Protein AF-A0A0J7KK86-F1 (afdb_monomer)

Sequence (98 aa):
MLCISWINRVSNAEVLVRMNTAPEIIPTVKRRKLEYFWHVTRGEKYRFLQLIMQRKIEGRRRTSCLKNLRDWYLKSTRLLLRAAVNKVKIAIMVANHC

Organism: Lasius niger (NCBI:txid67767)

Foldseek 3Di:
DDPDDPVVVDDPVVVCVVVVHDDPVVLVVLLVLLVVVLCLLPDPVNVVVNCCLVVVDDDDDPCVSVVVNCVQQVDDSVVSSVQSVPPVSSVVSSVVRD

Radius of gyration: 17.67 Å; Cα contacts (8 Å, |Δi|>4): 56; chains: 1; bounding box: 46×39×39 Å

Mean predicted aligned error: 7.89 Å

Secondary structure (DSSP, 8-state):
-----GGG---HHHHHHHTT----HHHHHHHHHHHHHHHHHH-GGGHHHHHHHTTSS-----THHHHHHHHHHT--HHHHHHHHT-HHHHHHHHHTT-

pLDDT: mean 82.84, std 7.06, range [52.19, 91.06]

Structure (mmCIF, N/CA/C/O backbone):
data_AF-A0A0J7KK86-F1
#
_entry.id   AF-A0A0J7KK86-F1
#
loop_
_atom_site.group_PDB
_atom_site.id
_atom_site.type_symbol
_atom_site.label_atom_id
_atom_site.label_alt_id
_atom_site.label_comp_id
_atom_site.label_asym_id
_atom_site.label_entity_id
_atom_site.label_seq_id
_atom_site.pdbx_PDB_ins_code
_atom_site.Cartn_x
_atom_site.Cartn_y
_atom_site.Cartn_z
_atom_site.occupancy
_atom_site.B_iso_or_equiv
_atom_site.auth_seq_id
_atom_site.auth_comp_id
_atom_site.auth_asym_id
_atom_site.auth_atom_id
_atom_site.pdbx_PDB_model_num
ATOM 1 N N . MET A 1 1 ? -28.643 12.794 14.416 1.00 59.66 1 MET A N 1
ATOM 2 C CA . MET A 1 1 ? -27.572 13.695 13.931 1.00 59.66 1 MET A CA 1
ATOM 3 C C . MET A 1 1 ? -26.798 14.180 15.148 1.00 59.66 1 MET A C 1
ATOM 5 O O . MET A 1 1 ? -27.440 14.554 16.119 1.00 59.66 1 MET A O 1
ATOM 9 N N . LEU A 1 2 ? -25.465 14.096 15.161 1.00 73.50 2 LEU A N 1
ATOM 10 C CA . LEU A 1 2 ? -24.671 14.559 16.305 1.00 73.50 2 LEU A CA 1
ATOM 11 C C . LEU A 1 2 ? -24.632 16.096 16.311 1.00 73.50 2 LEU A C 1
ATOM 13 O O . LEU A 1 2 ? -24.010 16.694 15.437 1.00 73.50 2 LEU A O 1
ATOM 17 N N . CYS A 1 3 ? -25.289 16.736 17.280 1.00 80.94 3 CYS A N 1
ATOM 18 C CA . CYS A 1 3 ? -25.276 18.192 17.467 1.00 80.94 3 CYS A CA 1
ATOM 19 C C . CYS A 1 3 ? -23.941 18.660 18.075 1.00 80.94 3 CYS A C 1
ATOM 21 O O . CYS A 1 3 ? -23.884 19.107 19.218 1.00 80.94 3 CYS A O 1
ATOM 23 N N . ILE A 1 4 ? -22.842 18.509 17.335 1.00 81.69 4 ILE A N 1
ATOM 24 C CA . ILE A 1 4 ? -21.511 18.945 17.772 1.00 81.69 4 ILE A CA 1
ATOM 25 C C . ILE A 1 4 ? -21.239 20.332 17.191 1.00 81.69 4 ILE A C 1
ATOM 27 O O . ILE A 1 4 ? -21.113 20.490 15.978 1.00 81.69 4 ILE A O 1
ATOM 31 N N . SER A 1 5 ? -21.127 21.336 18.063 1.00 83.31 5 SER A N 1
ATOM 32 C CA . SER A 1 5 ? -20.683 22.674 17.663 1.00 83.31 5 SER A CA 1
ATOM 33 C C . SER A 1 5 ? -19.235 22.630 17.172 1.00 83.31 5 SER A C 1
ATOM 35 O O . SER A 1 5 ? -18.368 22.041 17.819 1.00 83.31 5 SER A O 1
ATOM 37 N N . TRP A 1 6 ? -18.954 23.302 16.054 1.00 77.38 6 TRP A N 1
ATOM 38 C CA . TRP A 1 6 ? -17.607 23.418 15.485 1.00 77.38 6 TRP A CA 1
ATOM 39 C C . TRP A 1 6 ? -16.619 24.138 16.425 1.00 77.38 6 TRP A C 1
ATOM 41 O O . TRP A 1 6 ? -15.410 23.925 16.330 1.00 77.38 6 TRP A O 1
ATOM 51 N N . ILE A 1 7 ? -17.124 24.935 17.375 1.00 86.50 7 ILE A N 1
ATOM 52 C CA . ILE A 1 7 ? -16.331 25.626 18.406 1.00 86.50 7 ILE A CA 1
ATOM 53 C C . ILE A 1 7 ? -15.694 24.624 19.377 1.00 86.50 7 ILE A C 1
ATOM 55 O O . ILE A 1 7 ? -14.582 24.846 19.851 1.00 86.50 7 ILE A O 1
ATOM 59 N N . ASN A 1 8 ? -16.352 23.486 19.619 1.00 83.12 8 ASN A N 1
ATOM 60 C CA . ASN A 1 8 ? -15.920 22.503 20.614 1.00 83.12 8 ASN A CA 1
ATOM 61 C C . ASN A 1 8 ? -14.651 21.737 20.201 1.00 83.12 8 ASN A C 1
ATOM 63 O O . ASN A 1 8 ? -14.111 21.006 21.024 1.00 83.12 8 ASN A O 1
ATOM 67 N N . ARG A 1 9 ? -14.190 21.868 18.941 1.00 81.75 9 ARG A N 1
ATOM 68 C CA . ARG A 1 9 ? -12.976 21.222 18.393 1.00 81.75 9 ARG A CA 1
ATOM 69 C C . ARG A 1 9 ? -12.813 19.752 18.819 1.00 81.75 9 ARG A C 1
ATOM 71 O O . ARG A 1 9 ? -11.722 19.302 19.161 1.00 81.75 9 ARG A O 1
ATOM 78 N N . VAL A 1 10 ? -13.918 19.010 18.793 1.00 86.75 10 VAL A N 1
ATOM 79 C CA . VAL A 1 10 ? -13.974 17.605 19.214 1.00 86.75 10 VAL A CA 1
ATOM 80 C C . VAL A 1 10 ? -13.124 16.747 18.278 1.00 86.75 10 VAL A C 1
ATOM 82 O O . VAL A 1 10 ? -13.179 16.902 17.058 1.00 86.75 10 VAL A O 1
ATOM 85 N N . SER A 1 11 ? -12.346 15.823 18.842 1.00 85.75 11 SER A N 1
ATOM 86 C CA . SER A 1 11 ? -11.503 14.926 18.049 1.00 85.75 11 SER A CA 1
ATOM 87 C C . SER A 1 11 ? -12.331 13.905 17.254 1.00 85.75 11 SER A C 1
ATOM 89 O O . SER A 1 11 ? -13.372 13.435 17.710 1.00 85.75 11 SER A O 1
ATOM 91 N N . ASN A 1 12 ? -11.834 13.476 16.088 1.00 82.44 12 ASN A N 1
ATOM 92 C CA . ASN A 1 12 ? -12.495 12.432 15.289 1.00 82.44 12 A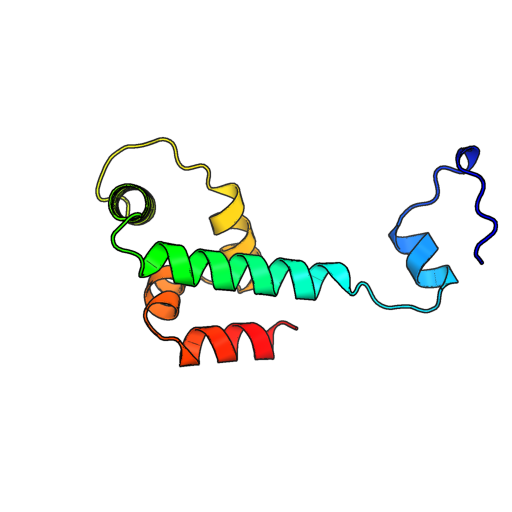SN A CA 1
ATOM 93 C C . ASN A 1 12 ? -12.670 11.113 16.062 1.00 82.44 12 ASN A C 1
ATOM 95 O O . ASN A 1 12 ? -13.647 10.404 15.842 1.00 82.44 12 ASN A O 1
ATOM 99 N N . ALA A 1 13 ? -11.740 10.789 16.966 1.00 83.75 13 ALA A N 1
ATOM 100 C CA . ALA A 1 13 ? -11.842 9.604 17.815 1.00 83.75 13 ALA A CA 1
ATOM 101 C C . ALA A 1 13 ? -13.065 9.690 18.739 1.00 83.75 13 ALA A C 1
ATOM 103 O O . ALA A 1 13 ? -13.842 8.748 18.838 1.00 83.75 13 ALA A O 1
ATOM 104 N N . GLU A 1 14 ? -13.276 10.848 19.355 1.00 85.50 14 GLU A N 1
ATOM 105 C CA . GLU A 1 14 ? -14.401 11.090 20.254 1.00 85.50 14 GLU A CA 1
ATOM 106 C C . GLU A 1 14 ? -15.742 11.158 19.509 1.00 85.50 14 GLU A C 1
ATOM 108 O O . GLU A 1 14 ? -16.751 10.655 20.001 1.00 85.50 14 GLU A O 1
ATOM 113 N N . VAL A 1 15 ? -15.757 11.701 18.287 1.00 85.94 15 VAL A N 1
ATOM 114 C CA . VAL A 1 15 ? -16.936 11.649 17.407 1.00 85.94 15 VAL A CA 1
ATOM 115 C C . VAL A 1 15 ? -17.325 10.199 17.098 1.00 85.94 15 VAL A C 1
ATOM 117 O O . VAL A 1 15 ? -18.496 9.849 17.223 1.00 85.94 15 VAL A O 1
ATOM 120 N N . LEU A 1 16 ? -16.360 9.342 16.748 1.00 84.81 16 LEU A N 1
ATOM 121 C CA . LEU A 1 16 ? -16.610 7.926 16.446 1.00 84.81 16 LEU A CA 1
ATOM 122 C C . LEU A 1 16 ? -17.130 7.147 17.661 1.00 84.81 16 LEU A C 1
ATOM 124 O O . LEU A 1 16 ? -18.070 6.365 17.520 1.00 84.81 16 LEU A O 1
ATOM 128 N N . VAL A 1 17 ? -16.586 7.417 18.855 1.00 86.44 17 VAL A N 1
ATOM 129 C CA . VAL A 1 17 ? -17.085 6.844 20.119 1.00 86.44 17 VAL A CA 1
ATOM 130 C C . VAL A 1 17 ? -18.541 7.246 20.359 1.00 86.44 17 VAL A C 1
ATOM 132 O O . VAL A 1 17 ? -19.368 6.390 20.657 1.00 86.44 17 VAL A O 1
ATOM 135 N N . ARG A 1 18 ? -18.892 8.524 20.160 1.00 86.69 18 ARG A N 1
ATOM 136 C CA . ARG A 1 18 ? -20.279 9.006 20.311 1.00 86.69 18 ARG A CA 1
ATOM 137 C C . ARG A 1 18 ? -21.249 8.395 19.304 1.00 86.69 18 ARG A C 1
ATOM 139 O O . ARG A 1 18 ? -22.427 8.263 19.614 1.00 86.69 18 ARG A O 1
ATOM 146 N N . MET A 1 19 ? -20.775 8.036 18.112 1.00 85.25 19 MET A N 1
ATOM 147 C CA . MET A 1 19 ? -21.581 7.318 17.119 1.00 85.25 19 MET A CA 1
ATOM 148 C C . MET A 1 19 ? -21.614 5.803 17.343 1.00 85.25 19 MET A C 1
ATOM 150 O O . MET A 1 19 ? -22.269 5.106 16.572 1.00 85.25 19 MET A O 1
ATOM 154 N N . ASN A 1 20 ? -20.887 5.276 18.335 1.00 83.62 20 ASN A N 1
ATOM 155 C CA . ASN A 1 20 ? -20.668 3.841 18.516 1.00 83.62 20 ASN A CA 1
ATOM 156 C C . ASN A 1 20 ? -20.240 3.140 17.207 1.00 83.62 20 ASN A C 1
ATOM 158 O O . ASN A 1 20 ? -20.707 2.053 16.879 1.00 83.62 20 ASN A O 1
ATOM 162 N N . THR A 1 21 ? -19.408 3.814 16.405 1.00 80.44 21 THR A N 1
ATOM 163 C CA . THR A 1 21 ? -19.013 3.356 15.065 1.00 80.44 21 THR A CA 1
ATOM 164 C C . THR A 1 21 ? -17.502 3.178 14.993 1.00 80.44 21 THR A C 1
ATOM 166 O O . THR A 1 21 ? -16.734 4.004 15.489 1.00 80.44 21 THR A O 1
ATOM 169 N N . ALA A 1 22 ? -17.058 2.106 14.339 1.00 78.44 22 ALA A N 1
ATOM 170 C CA . ALA A 1 22 ? -15.644 1.876 14.079 1.00 78.44 22 ALA A CA 1
ATOM 171 C C . ALA A 1 22 ? -15.112 2.805 12.962 1.00 78.44 22 ALA A C 1
ATOM 173 O O . ALA A 1 22 ? -15.864 3.253 12.099 1.00 78.44 22 ALA A O 1
ATOM 174 N N . PRO A 1 23 ? -13.804 3.106 12.920 1.00 77.25 23 PRO A N 1
ATOM 175 C CA . PRO A 1 23 ? -13.212 3.892 11.838 1.00 77.25 23 PRO A CA 1
ATOM 176 C C . PRO A 1 23 ? -13.203 3.134 10.493 1.00 77.25 23 PRO A C 1
ATOM 178 O O . PRO A 1 23 ? -12.266 2.402 10.180 1.00 77.25 23 PRO A O 1
ATOM 181 N N . GLU A 1 24 ? -14.199 3.376 9.639 1.00 79.88 24 GLU A N 1
ATOM 182 C CA . GLU A 1 24 ? -14.367 2.699 8.333 1.00 79.88 24 GLU A CA 1
ATOM 183 C C . GLU A 1 24 ? -13.467 3.247 7.205 1.00 79.88 24 GLU A C 1
ATOM 185 O O . GLU A 1 24 ? -13.149 2.566 6.220 1.00 79.88 24 GLU A O 1
ATOM 190 N N . ILE A 1 25 ? -13.008 4.495 7.341 1.00 82.44 25 ILE A N 1
ATOM 191 C CA . ILE A 1 25 ? -12.182 5.161 6.322 1.00 82.44 25 ILE A CA 1
ATOM 192 C C . ILE A 1 25 ? -10.802 4.506 6.213 1.00 82.44 25 ILE A C 1
ATOM 194 O O . ILE A 1 25 ? -10.263 4.382 5.111 1.00 82.44 25 ILE A O 1
ATOM 198 N N . ILE A 1 26 ? -10.215 4.072 7.332 1.00 83.44 26 ILE A N 1
ATOM 199 C CA . ILE A 1 26 ? -8.848 3.538 7.352 1.00 83.44 26 ILE A CA 1
ATOM 200 C C . ILE A 1 26 ? -8.724 2.247 6.523 1.00 83.44 26 ILE A C 1
ATOM 202 O O . ILE A 1 26 ? -7.845 2.216 5.654 1.00 83.44 26 ILE A O 1
ATOM 206 N N . PRO A 1 27 ? -9.587 1.222 6.689 1.00 83.12 27 PRO A N 1
ATOM 207 C CA . PRO A 1 27 ? -9.606 0.051 5.808 1.00 83.12 27 PRO A CA 1
ATOM 208 C C . PRO A 1 27 ? -9.736 0.420 4.324 1.00 83.12 27 PRO A C 1
ATOM 210 O O . PRO A 1 27 ? -8.975 -0.066 3.484 1.00 83.12 27 PRO A O 1
ATOM 213 N N . THR A 1 28 ? -10.631 1.358 4.001 1.00 86.00 28 THR A N 1
ATOM 214 C CA . THR A 1 28 ? -10.853 1.821 2.623 1.00 86.00 28 THR A CA 1
ATOM 215 C C . THR A 1 28 ? -9.605 2.486 2.030 1.00 86.00 28 THR A C 1
ATOM 217 O O . THR A 1 28 ? -9.226 2.216 0.887 1.00 86.00 28 THR A O 1
ATOM 220 N N . VAL A 1 29 ? -8.924 3.332 2.808 1.00 87.38 29 VAL A N 1
ATOM 221 C CA . VAL A 1 29 ? -7.680 4.003 2.403 1.00 87.38 29 VAL A CA 1
ATOM 222 C C . VAL A 1 29 ? -6.541 2.998 2.226 1.00 87.38 29 VAL A C 1
ATOM 224 O O . VAL A 1 29 ? -5.798 3.098 1.244 1.00 87.38 29 VAL A O 1
ATOM 227 N N . LYS A 1 30 ? -6.404 2.025 3.138 1.00 87.06 30 LYS A N 1
ATOM 228 C CA . LYS A 1 30 ? -5.414 0.941 3.033 1.00 87.06 30 LYS A CA 1
ATOM 229 C C . LYS A 1 30 ? -5.611 0.149 1.740 1.00 87.06 30 LYS A C 1
ATOM 231 O O . LYS A 1 30 ? -4.661 0.027 0.963 1.00 87.06 30 LYS A O 1
ATOM 236 N N . ARG A 1 31 ? -6.848 -0.285 1.464 1.00 86.25 31 ARG A N 1
ATOM 237 C CA . ARG A 1 31 ? -7.219 -1.024 0.247 1.00 86.25 31 ARG A CA 1
ATOM 238 C C . ARG A 1 31 ? -6.865 -0.246 -1.022 1.00 86.25 31 ARG A C 1
ATOM 240 O O . ARG A 1 31 ? -6.069 -0.728 -1.824 1.00 86.25 31 ARG A O 1
ATOM 247 N N . ARG A 1 32 ? -7.353 0.994 -1.161 1.00 88.50 32 ARG A N 1
ATOM 248 C CA . ARG A 1 32 ? -7.104 1.830 -2.355 1.00 88.50 32 ARG A CA 1
ATOM 249 C C . ARG A 1 32 ? -5.617 2.105 -2.589 1.00 88.50 32 ARG A C 1
ATOM 251 O O . ARG A 1 32 ? -5.152 2.090 -3.726 1.00 88.50 32 ARG A O 1
ATOM 258 N N . LYS A 1 33 ? -4.840 2.346 -1.526 1.00 88.88 33 LYS A N 1
ATOM 259 C CA . LYS A 1 33 ? -3.382 2.536 -1.646 1.00 88.88 33 LYS A CA 1
ATOM 260 C C . LYS A 1 33 ? -2.672 1.270 -2.111 1.00 88.88 33 LYS A C 1
ATOM 262 O O . LYS A 1 33 ? -1.734 1.374 -2.899 1.00 88.88 33 LYS A O 1
ATOM 267 N N . LEU A 1 34 ? -3.096 0.100 -1.635 1.00 87.69 34 LEU A N 1
ATOM 268 C CA . LEU A 1 34 ? -2.508 -1.170 -2.047 1.00 87.69 34 LEU A CA 1
ATOM 269 C C . LEU A 1 34 ? -2.875 -1.526 -3.498 1.00 87.69 34 LEU A C 1
ATOM 271 O O . LEU A 1 34 ? -2.007 -1.954 -4.253 1.00 87.69 34 LEU A O 1
ATOM 275 N N . GLU A 1 35 ? -4.115 -1.276 -3.917 1.00 86.88 35 GLU A N 1
ATOM 276 C CA . GLU A 1 35 ? -4.567 -1.422 -5.310 1.00 86.88 35 GLU A CA 1
ATOM 277 C C . GLU A 1 35 ? -3.818 -0.479 -6.259 1.00 86.88 35 GLU A C 1
ATOM 279 O O . GLU A 1 35 ? -3.353 -0.889 -7.322 1.00 86.88 35 GLU A O 1
ATOM 284 N N . TYR A 1 36 ? -3.623 0.780 -5.864 1.00 88.94 36 TYR A N 1
ATOM 285 C CA . TYR A 1 36 ? -2.817 1.711 -6.650 1.00 88.94 36 TYR A CA 1
ATOM 286 C C . TYR A 1 36 ? -1.353 1.262 -6.731 1.00 88.94 36 TYR A C 1
ATOM 288 O O . TYR A 1 36 ? -0.733 1.328 -7.791 1.00 88.94 36 TYR A O 1
ATOM 296 N N . PHE A 1 37 ? -0.794 0.757 -5.628 1.00 88.69 37 PHE A N 1
ATOM 297 C CA . PHE A 1 37 ? 0.556 0.200 -5.614 1.00 88.69 37 PHE A CA 1
ATOM 298 C C . PHE A 1 37 ? 0.686 -0.993 -6.569 1.00 88.69 37 PHE A C 1
ATOM 300 O O . PHE A 1 37 ? 1.619 -1.025 -7.368 1.00 88.69 37 PHE A O 1
ATOM 307 N N . TRP A 1 38 ? -0.279 -1.914 -6.557 1.00 87.75 38 TRP A N 1
ATOM 308 C CA . TRP A 1 38 ? -0.377 -3.002 -7.531 1.00 87.75 38 TRP A CA 1
ATOM 309 C C . TRP A 1 38 ? -0.367 -2.487 -8.972 1.00 87.75 38 TRP A C 1
ATOM 311 O O . TRP A 1 38 ? 0.457 -2.919 -9.782 1.00 87.75 38 TRP A O 1
ATOM 321 N N . HIS A 1 3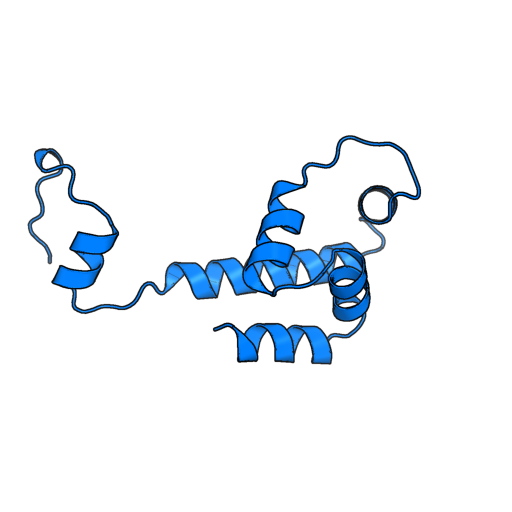9 ? -1.239 -1.521 -9.265 1.00 88.44 39 HIS A N 1
ATOM 322 C CA . HIS A 1 39 ? -1.379 -0.931 -10.589 1.00 88.44 39 HIS A CA 1
ATOM 323 C C . HIS A 1 39 ? -0.059 -0.312 -11.071 1.00 88.44 39 HIS A C 1
ATOM 325 O O . HIS A 1 39 ? 0.411 -0.619 -12.165 1.00 88.44 39 HIS A O 1
ATOM 331 N N . VAL A 1 40 ? 0.611 0.464 -10.213 1.00 88.62 40 VAL A N 1
ATOM 332 C CA . VAL A 1 40 ? 1.925 1.061 -10.496 1.00 88.62 40 VAL A CA 1
ATOM 333 C C . VAL A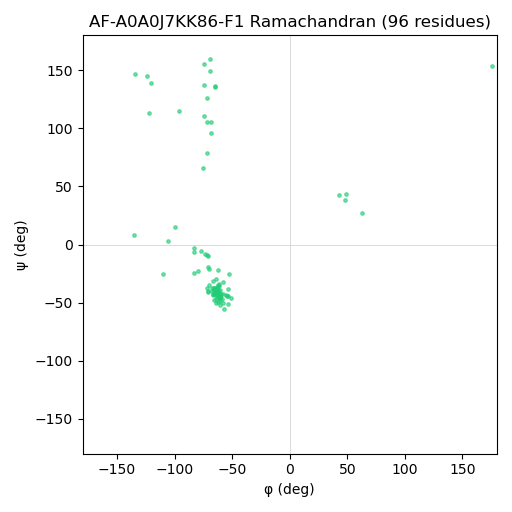 1 40 ? 3.002 0.002 -10.726 1.00 88.62 40 VAL A C 1
ATOM 335 O O . VAL A 1 40 ? 3.841 0.166 -11.608 1.00 88.62 40 VAL A O 1
ATOM 338 N N . THR A 1 41 ? 3.012 -1.091 -9.958 1.00 86.69 41 THR A N 1
ATOM 339 C CA . THR A 1 41 ? 4.043 -2.134 -10.108 1.00 86.69 41 THR A CA 1
ATOM 340 C C . THR A 1 41 ? 3.931 -2.944 -11.395 1.00 86.69 41 THR A C 1
ATOM 342 O O . THR A 1 41 ? 4.925 -3.540 -11.802 1.00 86.69 41 THR A O 1
ATOM 345 N N . ARG A 1 42 ? 2.753 -2.967 -12.031 1.00 84.56 42 ARG A N 1
ATOM 346 C CA . ARG A 1 42 ? 2.494 -3.753 -13.245 1.00 84.56 42 ARG A CA 1
ATOM 347 C C . ARG A 1 42 ? 2.305 -2.916 -14.505 1.00 84.56 42 ARG A C 1
ATOM 349 O O . ARG A 1 42 ? 2.548 -3.423 -15.590 1.00 84.56 42 ARG A O 1
ATOM 356 N N . GLY A 1 43 ? 1.875 -1.664 -14.383 1.00 87.56 43 GLY A N 1
ATOM 357 C CA . GLY A 1 43 ? 1.646 -0.807 -15.540 1.00 87.56 43 GLY A CA 1
ATOM 358 C C . GLY A 1 43 ? 2.956 -0.373 -16.194 1.00 87.56 43 GLY A C 1
ATOM 359 O O . GLY A 1 43 ? 3.818 0.214 -15.540 1.00 87.56 43 GLY A O 1
ATOM 360 N N . GLU A 1 44 ? 3.084 -0.605 -17.499 1.00 86.06 44 GLU A N 1
ATOM 361 C CA . GLU A 1 44 ? 4.266 -0.225 -18.286 1.00 86.06 44 GLU A CA 1
ATOM 362 C C . GLU A 1 44 ? 4.501 1.291 -18.283 1.00 86.06 44 GLU A C 1
ATOM 364 O O . GLU A 1 44 ? 5.638 1.750 -18.162 1.00 86.06 44 GLU A O 1
ATOM 369 N N . LYS A 1 45 ? 3.412 2.073 -18.251 1.00 91.06 45 LYS A N 1
ATOM 370 C CA . LYS A 1 45 ? 3.423 3.537 -18.090 1.00 91.06 45 LYS A CA 1
ATOM 371 C C . LYS A 1 45 ? 4.220 4.013 -16.867 1.00 91.06 45 LYS A C 1
ATOM 373 O O . LYS A 1 45 ? 4.719 5.135 -16.852 1.00 91.06 45 LYS A O 1
ATOM 378 N N . TYR A 1 46 ? 4.359 3.181 -15.835 1.00 89.69 46 TYR A N 1
ATOM 379 C CA . TYR A 1 46 ? 5.025 3.540 -14.582 1.00 89.69 46 TYR A CA 1
ATOM 380 C C . TYR A 1 46 ? 6.468 3.038 -14.490 1.00 89.69 46 TYR A C 1
ATOM 382 O O . TYR A 1 46 ? 7.045 3.047 -13.400 1.00 89.69 46 TYR A O 1
ATOM 390 N N . ARG A 1 47 ? 7.083 2.622 -15.605 1.00 88.38 47 ARG A N 1
ATOM 391 C CA . ARG A 1 47 ? 8.435 2.044 -15.619 1.00 88.38 47 ARG A CA 1
ATOM 392 C C . ARG A 1 47 ? 9.465 2.899 -14.881 1.00 88.38 47 ARG A C 1
ATOM 394 O O . ARG A 1 47 ? 10.202 2.380 -14.047 1.00 88.38 47 ARG A O 1
ATOM 401 N N . PHE A 1 48 ? 9.479 4.208 -15.118 1.00 87.69 48 PHE A N 1
ATOM 402 C CA . PHE A 1 48 ? 10.399 5.126 -14.439 1.00 87.69 48 PHE A CA 1
ATOM 403 C C . PHE A 1 48 ? 10.199 5.131 -12.912 1.00 87.69 48 PHE A C 1
ATOM 405 O O . PHE A 1 48 ? 11.151 4.986 -12.142 1.00 87.69 48 PHE A O 1
ATOM 412 N N . LEU A 1 49 ? 8.942 5.192 -12.461 1.00 86.50 49 LEU A N 1
ATOM 413 C CA . LEU A 1 49 ? 8.589 5.139 -11.043 1.00 86.50 49 LEU A CA 1
ATOM 414 C C . LEU A 1 49 ? 8.995 3.797 -10.408 1.00 86.50 49 LEU A C 1
ATOM 416 O O . LEU A 1 49 ? 9.550 3.781 -9.308 1.00 86.50 49 LEU A O 1
ATOM 420 N N . GLN A 1 50 ? 8.798 2.678 -11.111 1.00 87.81 50 GLN A N 1
ATOM 421 C CA . GLN A 1 50 ? 9.241 1.354 -10.663 1.00 87.81 50 GLN A CA 1
ATOM 422 C C . GLN A 1 50 ? 10.763 1.300 -10.465 1.00 87.81 50 GLN A C 1
ATOM 424 O O . GLN A 1 50 ? 11.229 0.762 -9.459 1.00 87.81 50 GLN A O 1
ATOM 429 N N . LEU A 1 51 ? 11.541 1.881 -11.385 1.00 88.00 51 LEU A N 1
ATOM 430 C CA . LEU A 1 51 ? 13.007 1.917 -11.310 1.00 88.00 51 LEU A CA 1
ATOM 431 C C . LEU A 1 51 ? 13.494 2.733 -10.101 1.00 88.00 51 LEU A C 1
ATOM 433 O O . LEU A 1 51 ? 14.355 2.259 -9.351 1.00 88.00 51 LEU A O 1
ATOM 437 N N . ILE A 1 52 ? 12.871 3.886 -9.828 1.00 85.94 52 ILE A N 1
ATOM 438 C CA . ILE A 1 52 ? 13.136 4.692 -8.622 1.00 85.94 52 ILE A CA 1
ATOM 439 C C . ILE A 1 52 ? 12.800 3.897 -7.350 1.00 85.94 52 ILE A C 1
ATOM 441 O O . ILE A 1 52 ? 13.580 3.854 -6.389 1.00 85.94 52 ILE A O 1
ATOM 445 N N . MET A 1 53 ? 11.644 3.226 -7.320 1.00 84.38 53 MET A N 1
ATOM 446 C CA . MET A 1 53 ? 11.206 2.421 -6.172 1.00 84.38 53 MET A CA 1
ATOM 447 C C . MET A 1 53 ? 12.149 1.239 -5.902 1.00 84.38 53 MET A C 1
ATOM 449 O O . MET A 1 53 ? 12.442 0.942 -4.739 1.00 84.38 53 MET A O 1
ATOM 453 N N . GLN A 1 54 ? 12.688 0.622 -6.957 1.00 84.81 54 GLN A N 1
ATOM 454 C CA . GLN A 1 54 ? 13.642 -0.490 -6.891 1.00 84.81 54 GLN A CA 1
ATOM 455 C C . GLN A 1 54 ? 15.083 -0.072 -6.544 1.00 84.81 54 GLN A C 1
ATOM 457 O O . GLN A 1 54 ? 15.899 -0.959 -6.319 1.00 84.81 54 GLN A O 1
ATOM 462 N N . ARG A 1 55 ? 15.394 1.233 -6.444 1.00 83.44 55 ARG A N 1
ATOM 463 C CA . ARG A 1 55 ? 16.774 1.768 -6.320 1.00 83.44 55 ARG A CA 1
ATOM 464 C C . ARG A 1 55 ? 17.664 1.458 -7.530 1.00 83.44 55 ARG A C 1
ATOM 466 O O . ARG A 1 55 ? 18.873 1.366 -7.380 1.00 83.44 55 ARG A O 1
ATOM 473 N N . LYS A 1 56 ? 17.086 1.281 -8.719 1.00 86.31 56 LYS A N 1
ATOM 474 C CA . LYS A 1 56 ? 17.878 1.076 -9.943 1.00 86.31 56 LYS A CA 1
ATOM 475 C C . LYS A 1 56 ? 18.362 2.385 -10.559 1.00 86.31 56 LYS A C 1
ATOM 477 O O . LYS A 1 56 ? 19.340 2.379 -11.287 1.00 86.31 56 LYS A O 1
ATOM 482 N N . ILE A 1 57 ? 17.651 3.476 -10.28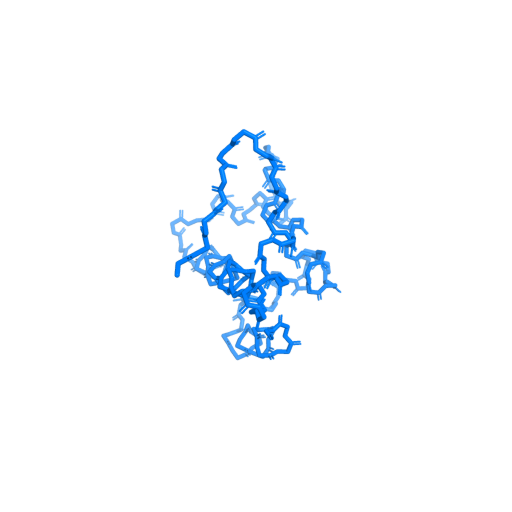4 1.00 86.06 57 ILE A N 1
ATOM 483 C CA . ILE A 1 57 ? 17.957 4.824 -10.764 1.00 86.06 57 ILE A CA 1
ATOM 484 C C . ILE A 1 57 ? 17.823 5.787 -9.584 1.00 86.06 57 ILE A C 1
ATOM 486 O O . ILE A 1 57 ? 16.993 5.579 -8.688 1.00 86.06 57 ILE A O 1
ATOM 490 N N . GLU A 1 58 ? 18.651 6.824 -9.589 1.00 75.75 58 GLU A N 1
ATOM 491 C CA . GLU A 1 58 ? 18.611 7.908 -8.620 1.00 75.75 58 GLU A CA 1
ATOM 492 C C . GLU A 1 58 ? 17.420 8.844 -8.878 1.00 75.75 58 GLU A C 1
ATOM 494 O O . GLU A 1 58 ? 17.066 9.160 -10.010 1.00 75.75 58 GLU A O 1
ATOM 499 N N . GLY A 1 59 ? 16.729 9.245 -7.813 1.00 72.62 59 GLY A N 1
ATOM 500 C CA . GLY A 1 59 ? 15.531 10.070 -7.925 1.00 72.62 59 GLY A CA 1
ATOM 501 C C . GLY A 1 59 ? 14.867 10.315 -6.577 1.00 72.62 59 GLY A C 1
ATOM 502 O O . GLY A 1 59 ? 14.980 9.512 -5.643 1.00 72.62 59 GLY A O 1
ATOM 503 N N . ARG A 1 60 ? 14.142 11.435 -6.457 1.00 70.38 60 ARG A N 1
ATOM 504 C CA . ARG A 1 60 ? 13.506 11.830 -5.195 1.00 70.38 60 ARG A CA 1
ATOM 505 C C . ARG A 1 60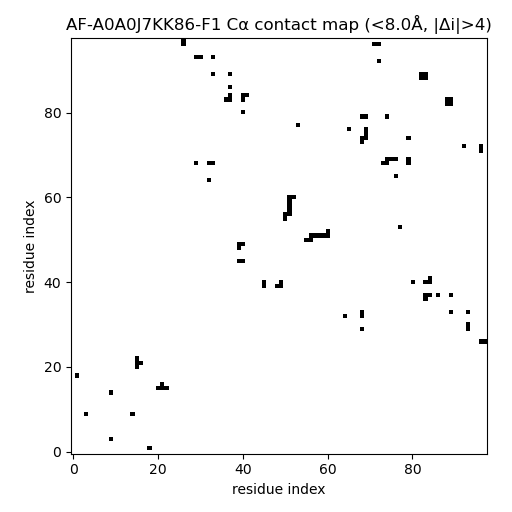 ? 12.370 10.874 -4.849 1.00 70.38 60 ARG A C 1
ATOM 507 O O . ARG A 1 60 ? 11.267 10.936 -5.390 1.00 70.38 60 ARG A O 1
ATOM 514 N N . ARG A 1 61 ? 12.620 10.003 -3.876 1.00 64.62 61 ARG A N 1
ATOM 515 C CA . ARG A 1 61 ? 11.602 9.099 -3.351 1.00 64.62 61 ARG A CA 1
ATOM 516 C C . ARG A 1 61 ? 10.604 9.892 -2.519 1.00 64.62 61 ARG A C 1
ATOM 518 O O . ARG A 1 61 ? 10.870 10.210 -1.362 1.00 64.62 61 ARG A O 1
ATOM 525 N N . ARG A 1 62 ? 9.407 10.132 -3.055 1.00 67.12 62 ARG A N 1
ATOM 526 C CA . ARG A 1 62 ? 8.242 10.425 -2.208 1.00 67.12 62 ARG A CA 1
ATOM 527 C C . ARG A 1 62 ? 7.840 9.126 -1.504 1.00 67.12 62 ARG A C 1
ATOM 529 O O . ARG A 1 62 ? 6.959 8.395 -1.945 1.00 67.12 62 ARG A O 1
ATOM 536 N N . THR A 1 63 ? 8.575 8.785 -0.444 1.00 67.00 63 THR A N 1
ATOM 537 C CA . THR A 1 63 ? 8.458 7.506 0.270 1.00 67.00 63 THR A CA 1
ATOM 538 C C . THR A 1 63 ? 7.184 7.394 1.086 1.00 67.00 63 THR A C 1
ATOM 540 O O . THR A 1 63 ? 6.917 6.297 1.546 1.00 67.00 63 THR A O 1
ATOM 543 N N . SER A 1 64 ? 6.388 8.453 1.258 1.00 74.81 64 SER A N 1
ATOM 544 C CA . SER A 1 64 ? 5.215 8.447 2.143 1.00 74.81 64 SER A CA 1
ATOM 54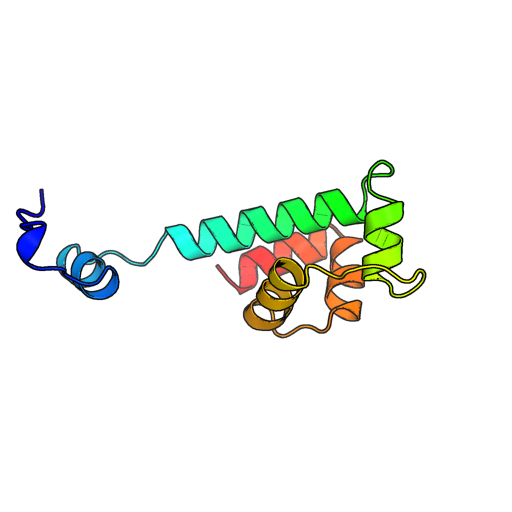5 C C . SER A 1 64 ? 4.242 7.307 1.832 1.00 74.81 64 SER A C 1
ATOM 547 O O . SER A 1 64 ? 3.827 6.591 2.735 1.00 74.81 64 SER A O 1
ATOM 549 N N . CYS A 1 65 ? 3.938 7.054 0.556 1.00 75.75 65 CYS A N 1
ATOM 550 C CA . CYS A 1 65 ? 3.050 5.951 0.183 1.00 75.75 65 CYS A CA 1
ATOM 551 C C . CYS A 1 65 ? 3.659 4.577 0.515 1.00 75.75 65 CYS A C 1
ATOM 553 O O . CYS A 1 65 ? 3.019 3.754 1.164 1.00 75.75 65 CYS A O 1
ATOM 555 N N . LEU A 1 66 ? 4.921 4.355 0.135 1.00 83.44 66 LEU A N 1
ATOM 556 C CA . LEU A 1 66 ? 5.647 3.119 0.436 1.00 83.44 66 LEU A CA 1
ATOM 557 C C . LEU A 1 66 ? 5.858 2.922 1.941 1.00 83.44 66 LEU A C 1
ATOM 559 O O . LEU A 1 66 ? 5.754 1.803 2.417 1.00 83.44 66 LEU A O 1
ATOM 563 N N . LYS A 1 67 ? 6.150 3.990 2.685 1.00 87.25 67 LYS A N 1
ATOM 564 C CA . LYS A 1 67 ? 6.343 3.989 4.135 1.00 87.25 67 LYS A CA 1
ATOM 565 C C . LYS A 1 67 ? 5.065 3.522 4.820 1.00 87.25 67 LYS A C 1
ATOM 567 O O . LYS A 1 67 ? 5.126 2.517 5.507 1.00 87.25 67 LYS A O 1
ATOM 572 N N . ASN A 1 68 ? 3.922 4.126 4.492 1.00 88.12 68 ASN A N 1
ATOM 573 C CA . ASN A 1 68 ? 2.629 3.705 5.029 1.00 88.12 68 ASN A CA 1
ATOM 574 C C . ASN A 1 68 ? 2.351 2.218 4.772 1.00 88.12 68 ASN A C 1
ATOM 576 O O . ASN A 1 68 ? 1.918 1.517 5.674 1.00 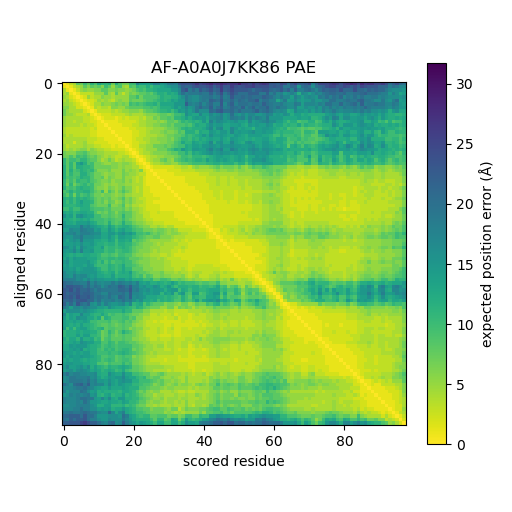88.12 68 ASN A O 1
ATOM 580 N N . LEU A 1 69 ? 2.632 1.712 3.565 1.00 88.25 69 LEU A N 1
ATOM 581 C CA . LEU A 1 69 ? 2.445 0.289 3.264 1.00 88.25 69 LEU A CA 1
ATOM 582 C C . LEU A 1 69 ? 3.392 -0.613 4.070 1.00 88.25 69 LEU A C 1
ATOM 584 O O . LEU A 1 69 ? 2.993 -1.694 4.490 1.00 88.25 69 LEU A O 1
ATOM 588 N N . ARG A 1 70 ? 4.641 -0.199 4.304 1.00 90.12 70 ARG A N 1
ATOM 589 C CA . ARG A 1 70 ? 5.559 -0.975 5.153 1.00 90.12 70 ARG A CA 1
ATOM 590 C C . ARG A 1 70 ? 5.074 -1.020 6.594 1.00 90.12 70 ARG A C 1
ATOM 592 O O . ARG A 1 70 ? 5.111 -2.089 7.188 1.00 90.12 70 ARG A O 1
ATOM 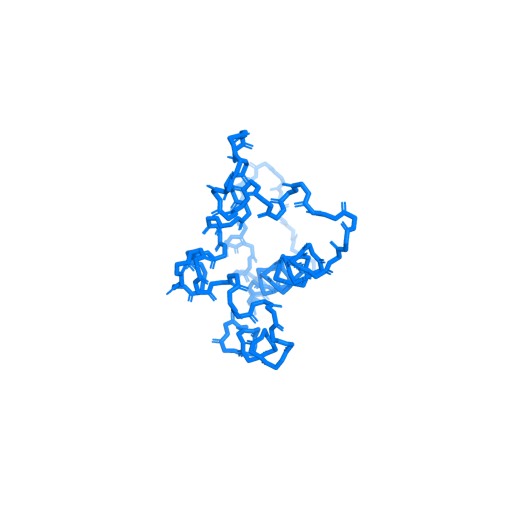599 N N . ASP A 1 71 ? 4.605 0.113 7.101 1.00 89.62 71 ASP A N 1
ATOM 600 C CA . ASP A 1 71 ? 4.172 0.262 8.487 1.00 89.62 71 ASP A CA 1
ATOM 601 C C . ASP A 1 71 ? 2.849 -0.490 8.724 1.00 89.62 71 ASP A C 1
ATOM 603 O O . ASP A 1 71 ? 2.704 -1.189 9.719 1.00 89.62 71 ASP A O 1
ATOM 607 N N . TRP A 1 72 ? 1.903 -0.435 7.778 1.00 89.44 72 TRP A N 1
ATOM 608 C CA . TRP A 1 72 ? 0.613 -1.129 7.890 1.00 89.44 72 TRP A CA 1
ATOM 609 C C . TRP A 1 72 ? 0.699 -2.646 7.732 1.00 89.44 72 TRP A C 1
ATOM 611 O O . TRP A 1 72 ? -0.050 -3.358 8.393 1.00 89.44 72 TRP A O 1
ATOM 621 N N . TYR A 1 73 ? 1.570 -3.132 6.844 1.00 86.94 73 TYR A N 1
ATOM 622 C CA . TYR A 1 73 ? 1.666 -4.557 6.506 1.00 86.94 73 TYR A CA 1
ATOM 623 C C . TYR A 1 73 ? 2.902 -5.242 7.100 1.00 86.94 73 TYR A C 1
ATOM 625 O O . TYR A 1 73 ? 3.147 -6.408 6.791 1.00 86.94 73 TYR A O 1
ATOM 633 N N . LEU A 1 74 ? 3.708 -4.521 7.890 1.00 88.44 74 LEU A N 1
ATOM 634 C CA . LEU A 1 74 ? 4.952 -4.993 8.513 1.00 88.44 74 LEU A CA 1
ATOM 635 C C . LEU A 1 74 ? 5.890 -5.702 7.519 1.00 88.44 74 LEU A C 1
ATOM 637 O O . LEU A 1 74 ? 6.461 -6.759 7.785 1.00 88.44 74 LEU A O 1
ATOM 641 N N . LYS A 1 75 ? 6.036 -5.132 6.318 1.00 88.19 75 LYS A N 1
ATOM 642 C CA . LYS A 1 75 ? 6.840 -5.705 5.225 1.00 88.19 75 LYS A CA 1
ATOM 643 C C . LYS A 1 75 ? 7.889 -4.721 4.746 1.00 88.19 75 LYS A C 1
ATOM 645 O O . LYS A 1 75 ? 7.644 -3.526 4.650 1.00 88.19 75 LYS A O 1
ATOM 650 N N . SER A 1 76 ? 9.054 -5.226 4.347 1.00 88.69 76 SER A N 1
ATOM 651 C CA . SER A 1 76 ? 10.060 -4.404 3.669 1.00 88.69 76 SER A CA 1
ATOM 652 C C . SER A 1 76 ? 9.596 -4.002 2.262 1.00 88.69 76 SER A C 1
ATOM 654 O O . SER A 1 76 ? 8.773 -4.677 1.642 1.00 88.69 76 SER A O 1
ATOM 656 N N . THR A 1 77 ? 10.177 -2.939 1.693 1.00 85.06 77 THR A N 1
ATOM 657 C CA . THR A 1 77 ? 9.886 -2.515 0.307 1.00 85.06 77 THR A CA 1
ATOM 658 C C . THR A 1 77 ? 10.085 -3.653 -0.697 1.00 85.06 77 THR A C 1
ATOM 660 O O . THR A 1 77 ? 9.298 -3.794 -1.626 1.00 85.06 77 THR A O 1
ATOM 663 N N . ARG A 1 78 ? 11.107 -4.497 -0.502 1.00 86.69 78 ARG A N 1
ATOM 664 C CA . ARG A 1 78 ? 11.385 -5.641 -1.382 1.00 86.69 78 ARG A CA 1
ATOM 665 C C . ARG A 1 78 ? 10.273 -6.692 -1.303 1.00 86.69 78 ARG A C 1
ATOM 667 O O . ARG A 1 78 ? 9.864 -7.207 -2.339 1.00 86.69 78 ARG A O 1
ATOM 674 N N . LEU A 1 79 ? 9.768 -6.984 -0.102 1.00 88.06 79 LEU A N 1
ATOM 675 C CA . LEU A 1 79 ? 8.649 -7.911 0.083 1.00 88.06 79 LEU A CA 1
ATOM 676 C C . LEU A 1 79 ? 7.346 -7.351 -0.489 1.00 88.06 79 LEU A C 1
ATOM 678 O O . LEU A 1 79 ? 6.622 -8.095 -1.141 1.00 88.06 79 LEU A O 1
ATOM 682 N N . LEU A 1 80 ? 7.083 -6.053 -0.315 1.00 88.38 80 LEU A N 1
ATOM 683 C CA . LEU A 1 80 ? 5.929 -5.384 -0.921 1.00 88.38 80 LEU A CA 1
ATOM 684 C C . LEU A 1 80 ? 5.978 -5.460 -2.449 1.00 88.38 80 LEU A C 1
ATOM 686 O O . LEU A 1 80 ? 5.007 -5.877 -3.069 1.00 88.38 80 LEU A O 1
ATOM 690 N N . LEU A 1 81 ? 7.120 -5.129 -3.059 1.00 86.25 81 LEU A N 1
ATOM 691 C CA . LEU A 1 81 ? 7.294 -5.207 -4.511 1.00 86.25 81 LEU A CA 1
ATOM 692 C C . LEU A 1 81 ? 7.108 -6.639 -5.032 1.00 86.25 81 LEU A C 1
ATOM 694 O O . LEU A 1 81 ? 6.418 -6.826 -6.026 1.00 86.25 81 LEU A O 1
ATOM 698 N N . ARG A 1 82 ? 7.658 -7.654 -4.344 1.00 86.19 82 ARG A N 1
ATOM 699 C CA . ARG A 1 82 ? 7.451 -9.074 -4.693 1.00 86.19 82 ARG A CA 1
ATOM 700 C C . ARG A 1 82 ? 5.994 -9.512 -4.542 1.00 86.19 82 ARG A C 1
ATOM 702 O O . ARG A 1 82 ? 5.498 -10.266 -5.372 1.00 86.19 82 ARG A O 1
ATOM 709 N N . ALA A 1 83 ? 5.320 -9.070 -3.483 1.00 86.81 83 ALA A N 1
ATOM 710 C CA . ALA A 1 83 ? 3.914 -9.381 -3.259 1.00 86.81 83 ALA A CA 1
ATOM 711 C C . ALA A 1 83 ? 3.031 -8.734 -4.328 1.00 86.81 83 ALA A C 1
ATOM 713 O O . ALA A 1 83 ? 2.099 -9.372 -4.804 1.00 86.81 83 ALA A O 1
ATOM 714 N N . ALA A 1 84 ? 3.364 -7.518 -4.767 1.00 84.25 84 ALA A N 1
ATOM 715 C CA . ALA A 1 84 ? 2.544 -6.797 -5.725 1.00 84.25 84 ALA A CA 1
ATOM 716 C C . ALA A 1 84 ? 2.568 -7.355 -7.147 1.00 84.25 84 ALA A C 1
ATOM 718 O O . ALA A 1 84 ? 1.621 -7.174 -7.909 1.00 84.25 84 ALA A O 1
ATOM 719 N N . VAL A 1 85 ? 3.585 -8.144 -7.484 1.00 81.94 85 VAL A N 1
ATOM 720 C CA . VAL A 1 85 ? 3.581 -8.901 -8.737 1.00 81.94 85 VAL A CA 1
ATOM 721 C C . VAL A 1 85 ? 2.613 -10.090 -8.699 1.00 81.94 85 VAL A C 1
ATOM 723 O O . VAL A 1 85 ? 2.372 -10.678 -9.745 1.00 81.94 85 VAL A O 1
ATOM 726 N N . ASN A 1 86 ? 2.011 -10.442 -7.555 1.00 83.94 86 ASN A N 1
ATOM 727 C CA . ASN A 1 86 ? 1.061 -11.549 -7.418 1.00 83.94 86 ASN A CA 1
ATOM 728 C C . ASN A 1 86 ? -0.297 -11.054 -6.874 1.00 83.94 86 ASN A C 1
ATOM 730 O O . ASN A 1 86 ? -0.419 -10.657 -5.716 1.00 83.94 86 ASN A O 1
ATOM 734 N N . LYS A 1 87 ? -1.343 -11.122 -7.711 1.00 75.19 87 LYS A N 1
ATOM 735 C CA . LYS A 1 87 ? -2.695 -10.630 -7.380 1.00 75.19 87 LYS A CA 1
ATOM 736 C C . LYS A 1 87 ? -3.309 -11.352 -6.172 1.00 75.19 87 LYS A C 1
ATOM 738 O O . LYS A 1 87 ? -3.958 -10.709 -5.354 1.00 75.19 87 LYS A O 1
ATOM 743 N N . VAL A 1 88 ? -3.048 -12.653 -6.024 1.00 81.31 88 VAL A N 1
ATOM 744 C CA . VAL A 1 88 ? -3.526 -13.460 -4.888 1.00 81.31 88 VAL A CA 1
ATOM 745 C C . VAL A 1 88 ? -2.860 -13.003 -3.591 1.00 81.31 88 VAL A C 1
ATOM 747 O O . VAL A 1 88 ? -3.537 -12.791 -2.591 1.00 81.31 88 VAL A O 1
ATOM 750 N N . LYS A 1 89 ? -1.544 -12.749 -3.610 1.00 83.19 89 LYS A N 1
ATOM 751 C CA . LYS A 1 89 ? -0.828 -12.243 -2.427 1.00 83.19 89 LYS A CA 1
ATOM 752 C C . LYS A 1 89 ? -1.320 -10.867 -1.988 1.00 83.19 89 LYS A C 1
ATOM 754 O O . LYS A 1 89 ? -1.414 -10.630 -0.790 1.00 83.19 89 LYS A O 1
ATOM 759 N N . ILE A 1 90 ? -1.653 -9.979 -2.926 1.00 81.00 90 ILE A N 1
ATOM 760 C CA . ILE A 1 90 ? -2.276 -8.694 -2.584 1.00 81.00 90 ILE A CA 1
ATOM 761 C C . ILE A 1 90 ? -3.652 -8.895 -1.957 1.00 81.00 90 ILE A C 1
ATOM 763 O O . ILE A 1 90 ? -3.921 -8.287 -0.927 1.00 81.00 90 ILE A O 1
ATOM 767 N N . ALA A 1 91 ? -4.503 -9.738 -2.545 1.00 76.50 91 ALA A N 1
ATOM 768 C CA . ALA A 1 91 ? -5.841 -9.991 -2.013 1.00 76.50 91 ALA A CA 1
ATOM 769 C C . ALA A 1 91 ? -5.782 -10.526 -0.572 1.00 76.50 91 ALA A C 1
ATOM 771 O O . ALA A 1 91 ? -6.485 -10.022 0.298 1.00 76.50 91 ALA A O 1
ATOM 772 N N . ILE A 1 92 ? -4.860 -11.455 -0.296 1.00 83.25 92 ILE A N 1
ATOM 773 C CA . ILE A 1 92 ? -4.604 -11.972 1.056 1.00 83.25 92 ILE A CA 1
ATOM 774 C C . ILE A 1 92 ? -4.111 -10.862 1.994 1.00 83.25 92 ILE A C 1
ATOM 776 O O . ILE A 1 92 ? -4.539 -10.779 3.140 1.00 83.25 92 ILE A O 1
ATOM 780 N N . MET A 1 93 ? -3.229 -9.974 1.524 1.00 82.06 93 MET A N 1
ATOM 781 C CA . MET A 1 93 ? -2.776 -8.839 2.333 1.00 82.06 93 MET A CA 1
ATOM 782 C C . MET A 1 93 ? -3.922 -7.888 2.689 1.00 82.06 93 MET A C 1
ATOM 784 O O . MET A 1 93 ? -3.951 -7.407 3.815 1.00 82.06 93 MET A O 1
ATOM 788 N N . VAL A 1 94 ? -4.859 -7.627 1.771 1.00 73.88 94 VAL A N 1
ATOM 789 C CA . VAL A 1 94 ? -6.071 -6.848 2.080 1.00 73.88 94 VAL A CA 1
ATOM 790 C C . VAL A 1 94 ? -6.905 -7.572 3.135 1.00 73.88 94 VAL A C 1
ATOM 792 O O . VAL A 1 94 ? -7.241 -6.963 4.141 1.00 73.88 94 VAL A O 1
ATOM 795 N N . ALA A 1 95 ? -7.175 -8.864 2.938 1.00 73.75 95 ALA A N 1
ATOM 796 C CA . ALA A 1 95 ? -8.036 -9.648 3.821 1.00 73.75 95 ALA A CA 1
ATOM 797 C C . ALA A 1 95 ? -7.497 -9.772 5.259 1.00 73.75 95 ALA A C 1
ATOM 799 O O . ALA A 1 95 ? -8.278 -9.757 6.197 1.00 73.75 95 ALA A O 1
ATOM 800 N N . ASN A 1 96 ? -6.174 -9.846 5.442 1.00 73.69 96 ASN A N 1
ATOM 801 C CA . ASN A 1 96 ? -5.557 -10.036 6.762 1.00 73.69 96 ASN A CA 1
ATOM 802 C C . ASN A 1 96 ? -5.379 -8.738 7.583 1.00 73.69 96 ASN A C 1
ATOM 804 O O . ASN A 1 96 ? -4.900 -8.803 8.712 1.00 73.69 96 ASN A O 1
ATOM 808 N N . HIS A 1 97 ? -5.660 -7.560 7.012 1.00 62.53 97 HIS A N 1
ATOM 809 C CA . HIS A 1 97 ? -5.419 -6.252 7.654 1.00 62.53 97 HIS A CA 1
ATOM 810 C C . HIS A 1 97 ? -6.593 -5.259 7.519 1.00 62.53 97 HIS A C 1
ATOM 812 O O . HIS A 1 97 ? -6.429 -4.069 7.842 1.00 62.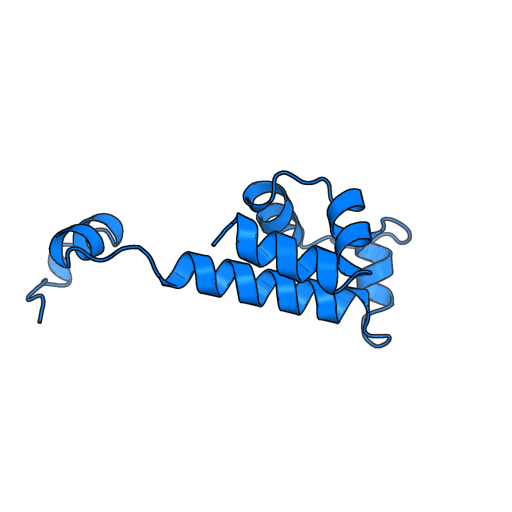53 97 HIS A O 1
ATOM 818 N N . CYS A 1 98 ? -7.726 -5.735 7.001 1.00 52.19 98 CYS A N 1
ATOM 819 C CA . CYS A 1 98 ? -9.043 -5.118 7.126 1.00 52.19 98 CYS A CA 1
ATOM 820 C C . CYS A 1 98 ? -9.708 -5.647 8.394 1.00 52.19 98 CYS A C 1
ATOM 822 O O . CYS A 1 98 ? -10.345 -4.808 9.062 1.00 52.19 98 CYS A O 1
#

Solvent-accessible surface area (backbone atoms only — not comparable to full-atom values): 6002 Å² total; per-residue (Å²): 132,86,89,71,61,82,86,69,68,73,51,71,68,58,53,28,59,75,65,76,46,79,81,64,63,58,48,53,52,53,46,53,52,51,53,50,49,30,50,44,73,68,40,74,93,30,49,69,60,45,34,42,75,70,66,76,44,91,68,90,74,78,47,65,68,61,48,51,52,24,70,76,66,76,38,54,73,67,55,50,56,59,34,43,78,32,71,66,52,44,52,50,54,47,68,78,71,98